Protein AF-A0A970A870-F1 (afdb_monomer_lite)

Foldseek 3Di:
DPPLVVVQLVLLVVLLVLLVVLLVLLVVLLPDPDDPVRVVVSVVSNVVSVVVNLVSQLVNCCSLPVPDPNVCSPGDDLVNLLVSLVPDPPPPPSSVSSNVSSVSSVVSVVVSVVVVVVVVVVVVVVVVVVVVVVVVVVVVPDDDPDDDPPPPPDD

Structure (mmCIF, N/CA/C/O backbone):
data_AF-A0A970A870-F1
#
_entry.id   AF-A0A970A870-F1
#
loop_
_atom_site.group_PDB
_atom_site.id
_atom_site.type_symbol
_atom_site.label_atom_id
_atom_site.label_alt_id
_atom_site.label_comp_id
_atom_site.label_asym_id
_atom_site.label_entity_id
_atom_site.label_seq_id
_atom_site.pdbx_PDB_ins_code
_atom_site.Cartn_x
_atom_site.Cartn_y
_atom_site.Cartn_z
_atom_site.occupancy
_atom_site.B_iso_or_equiv
_atom_site.auth_seq_id
_atom_site.auth_comp_id
_atom_site.auth_asym_id
_atom_site.auth_atom_id
_atom_site.pdbx_PDB_model_num
ATOM 1 N N . MET A 1 1 ? -27.057 6.631 27.661 1.00 38.50 1 MET A N 1
ATOM 2 C CA . MET A 1 1 ? -25.866 7.042 26.878 1.00 38.50 1 MET A CA 1
ATOM 3 C C . MET A 1 1 ? -25.204 5.823 26.208 1.00 38.50 1 MET A C 1
ATOM 5 O O . MET A 1 1 ? -24.129 5.424 26.626 1.00 38.50 1 MET A O 1
ATOM 9 N N . LYS A 1 2 ? -25.839 5.186 25.205 1.00 38.72 2 LYS A N 1
ATOM 10 C CA . LYS A 1 2 ? -25.341 3.937 24.568 1.00 38.72 2 LYS A CA 1
ATOM 11 C C . LYS A 1 2 ? -24.998 4.050 23.064 1.00 38.72 2 LYS A C 1
ATOM 13 O O . LYS A 1 2 ? -24.602 3.054 22.479 1.00 38.72 2 LYS A O 1
ATOM 18 N N . ASN A 1 3 ? -25.074 5.236 22.450 1.00 47.94 3 ASN A N 1
ATOM 19 C CA . ASN A 1 3 ? -25.056 5.357 20.979 1.00 47.94 3 ASN A CA 1
ATOM 20 C C . ASN A 1 3 ? -23.697 5.695 20.330 1.00 47.94 3 ASN A C 1
ATOM 22 O O . ASN A 1 3 ? -23.610 5.672 19.112 1.00 47.94 3 ASN A O 1
ATOM 26 N N . GLN A 1 4 ? -22.638 6.002 21.090 1.00 50.59 4 GLN A N 1
ATOM 27 C CA . GLN A 1 4 ? -21.327 6.339 20.496 1.00 50.59 4 GLN A CA 1
ATOM 28 C C . GLN A 1 4 ? -20.413 5.125 20.268 1.00 50.59 4 GLN A C 1
ATOM 30 O O . GLN A 1 4 ? -19.556 5.160 19.392 1.00 50.59 4 GLN A O 1
ATOM 35 N N . LYS A 1 5 ? -20.588 4.040 21.033 1.00 50.00 5 LYS A N 1
ATOM 36 C CA . LYS A 1 5 ? -19.699 2.868 20.963 1.00 50.00 5 LYS A CA 1
ATOM 37 C C . LYS A 1 5 ? -19.904 2.062 19.674 1.00 50.00 5 LYS A C 1
ATOM 39 O O . LYS A 1 5 ? -18.937 1.589 19.094 1.00 50.00 5 LYS A O 1
ATOM 44 N N . THR A 1 6 ? -21.147 1.993 19.197 1.00 54.94 6 THR A N 1
ATOM 45 C CA . THR A 1 6 ? -21.515 1.344 17.933 1.00 54.94 6 THR A CA 1
ATOM 46 C C . THR A 1 6 ? -20.888 2.049 16.728 1.00 54.94 6 THR A C 1
ATOM 48 O O . THR A 1 6 ? -20.375 1.379 15.845 1.00 54.94 6 THR A O 1
ATOM 51 N N . SER A 1 7 ? -20.820 3.390 16.715 1.00 75.69 7 SER A N 1
ATOM 52 C CA . SER A 1 7 ? -20.277 4.106 15.549 1.00 75.69 7 SER A CA 1
ATOM 53 C C . SER A 1 7 ? -18.755 4.013 15.426 1.00 75.69 7 SER A C 1
ATOM 55 O O . SER A 1 7 ? -18.245 4.083 14.313 1.00 75.69 7 SER A O 1
ATOM 57 N N . LEU A 1 8 ? -18.020 3.884 16.538 1.00 76.06 8 LEU A N 1
ATOM 58 C CA . LEU A 1 8 ? -16.562 3.757 16.491 1.00 76.06 8 LEU A CA 1
ATOM 59 C C . LEU A 1 8 ? -16.132 2.351 16.061 1.00 76.06 8 LEU A C 1
ATOM 61 O O . LEU A 1 8 ? -15.267 2.233 15.201 1.00 76.06 8 LEU A O 1
ATOM 65 N N . ASP A 1 9 ? -16.747 1.300 16.607 1.00 78.81 9 ASP A N 1
ATOM 66 C CA . ASP A 1 9 ? -16.423 -0.079 16.216 1.00 78.81 9 ASP A CA 1
ATOM 67 C C . ASP A 1 9 ? -16.765 -0.344 14.740 1.00 78.81 9 ASP A C 1
ATOM 69 O O . ASP A 1 9 ? -15.970 -0.956 14.025 1.00 78.81 9 ASP A O 1
ATOM 73 N N . ASP A 1 10 ? -17.896 0.169 14.246 1.00 83.25 10 ASP A N 1
ATOM 74 C CA . ASP A 1 10 ? -18.275 0.048 12.831 1.00 83.25 10 ASP A CA 1
ATOM 75 C C . ASP A 1 10 ? -17.302 0.804 11.908 1.00 83.25 10 ASP A C 1
ATOM 77 O O . ASP A 1 10 ? -16.953 0.335 10.818 1.00 83.25 10 ASP A O 1
ATOM 81 N N . LEU A 1 11 ? -16.795 1.952 12.362 1.00 82.19 11 LEU A N 1
ATOM 82 C CA . LEU A 1 11 ? -15.788 2.720 11.638 1.00 82.19 11 LEU A CA 1
ATOM 83 C C . LEU A 1 11 ? -14.426 2.012 11.622 1.00 82.19 11 LEU A C 1
ATOM 85 O O . LEU A 1 11 ? -13.786 1.958 10.574 1.00 82.19 11 LEU A O 1
ATOM 89 N N . LEU A 1 12 ? -13.997 1.436 12.751 1.00 84.50 12 LEU A N 1
ATOM 90 C CA . LEU A 1 12 ? -12.760 0.655 12.844 1.00 84.50 12 LEU A CA 1
ATOM 91 C C . LEU A 1 12 ? -12.816 -0.584 11.943 1.00 84.50 12 LEU A C 1
ATOM 93 O O . LEU A 1 12 ? -11.859 -0.846 11.218 1.00 84.50 12 LEU A O 1
ATOM 97 N N . LYS A 1 13 ? -13.954 -1.286 11.898 1.00 88.25 13 LYS A N 1
ATOM 98 C CA . LYS A 1 13 ? -14.191 -2.391 10.953 1.00 88.25 13 LYS A CA 1
ATOM 99 C C . LYS A 1 13 ? -14.088 -1.939 9.504 1.00 88.25 13 LYS A C 1
ATOM 101 O O . LYS A 1 13 ? -13.432 -2.590 8.693 1.00 88.25 13 LYS A O 1
ATOM 106 N N . THR A 1 14 ? -14.708 -0.808 9.178 1.00 88.00 14 THR A N 1
ATOM 107 C CA . THR A 1 14 ? -14.661 -0.246 7.824 1.00 88.00 14 THR A CA 1
ATOM 108 C C . THR A 1 14 ? -13.226 0.120 7.437 1.00 88.00 14 THR A C 1
ATOM 110 O O . THR A 1 14 ? -12.768 -0.254 6.359 1.00 88.00 14 THR A O 1
ATOM 113 N N . LEU A 1 15 ? -12.475 0.757 8.340 1.00 86.88 15 LEU A N 1
ATOM 114 C CA . LEU A 1 15 ? -11.049 1.037 8.161 1.00 86.88 15 LEU A CA 1
ATOM 115 C C . LEU A 1 15 ? -10.236 -0.248 7.970 1.00 86.88 15 LEU A C 1
ATOM 117 O O . LEU A 1 15 ? -9.415 -0.313 7.058 1.00 86.88 15 LEU A O 1
ATOM 121 N N . ASN A 1 16 ? -10.498 -1.290 8.760 1.00 89.75 16 ASN A N 1
ATOM 122 C CA . ASN A 1 16 ? -9.846 -2.591 8.622 1.00 89.75 16 ASN A CA 1
ATOM 123 C C . ASN A 1 16 ? -10.058 -3.206 7.238 1.00 89.75 16 ASN A C 1
ATOM 125 O O . ASN A 1 16 ? -9.107 -3.724 6.647 1.00 89.75 16 ASN A O 1
ATOM 129 N N . VAL A 1 17 ? -11.280 -3.135 6.706 1.00 92.31 17 VAL A N 1
ATOM 130 C CA . VAL A 1 17 ? -11.603 -3.603 5.351 1.00 92.31 17 VAL A CA 1
ATOM 131 C C . VAL A 1 17 ? -10.861 -2.780 4.298 1.00 92.31 17 VAL A C 1
ATOM 133 O O . VAL A 1 17 ? -10.264 -3.354 3.388 1.00 92.31 17 VAL A O 1
ATOM 136 N N . THR A 1 18 ? -10.849 -1.453 4.420 1.00 89.12 18 THR A N 1
ATOM 137 C CA . THR A 1 18 ? -10.162 -0.572 3.465 1.00 89.12 18 THR A CA 1
ATOM 138 C C . THR A 1 18 ? -8.650 -0.799 3.463 1.00 89.12 18 THR A C 1
ATOM 140 O O . THR A 1 18 ? -8.055 -0.945 2.396 1.00 89.12 18 THR A O 1
ATOM 143 N N . VAL A 1 19 ? -8.020 -0.921 4.636 1.00 89.38 19 VAL A N 1
ATOM 144 C CA . VAL A 1 19 ? -6.582 -1.220 4.739 1.00 89.38 19 VAL A CA 1
ATOM 145 C C . VAL A 1 19 ? -6.266 -2.608 4.174 1.00 89.38 19 VAL A C 1
ATOM 147 O O . VAL A 1 19 ? -5.250 -2.768 3.502 1.00 89.38 19 VAL A O 1
ATOM 150 N N . SER A 1 20 ? -7.140 -3.601 4.363 1.00 92.19 20 SER A N 1
ATOM 151 C CA . SER A 1 20 ? -6.988 -4.909 3.711 1.00 92.19 20 SER A CA 1
ATOM 152 C C . SER A 1 20 ? -7.009 -4.818 2.188 1.00 92.19 20 SER A C 1
ATOM 154 O O . SER A 1 20 ? -6.144 -5.403 1.544 1.00 92.19 20 SER A O 1
ATOM 156 N N . LYS A 1 21 ? -7.929 -4.043 1.606 1.00 91.12 21 LYS A N 1
ATOM 157 C CA . LYS A 1 21 ? -7.968 -3.827 0.150 1.00 91.12 21 LYS A CA 1
ATOM 158 C C . LYS A 1 21 ? -6.699 -3.144 -0.363 1.00 91.12 21 LYS A C 1
ATOM 160 O O . LYS A 1 21 ? -6.184 -3.522 -1.410 1.00 91.12 21 LYS A O 1
ATOM 165 N N . LEU A 1 22 ? -6.164 -2.175 0.385 1.00 89.81 22 LEU A N 1
ATOM 166 C CA . LEU A 1 22 ? -4.888 -1.528 0.058 1.00 89.81 22 LEU A CA 1
ATOM 167 C C . LEU A 1 22 ? -3.714 -2.517 0.112 1.00 89.81 22 LEU A C 1
ATOM 169 O O . LEU A 1 22 ? -2.880 -2.531 -0.790 1.00 89.81 22 LEU A O 1
ATOM 173 N N . LEU A 1 23 ? -3.671 -3.381 1.129 1.00 91.81 23 LEU A N 1
ATOM 174 C CA . LEU A 1 23 ? -2.675 -4.450 1.235 1.00 91.81 23 LEU A CA 1
ATOM 175 C C . LEU A 1 23 ? -2.765 -5.442 0.069 1.00 91.81 23 LEU A C 1
ATOM 177 O O . LEU A 1 23 ? -1.739 -5.828 -0.484 1.00 91.81 23 LEU A O 1
ATOM 181 N N . GLU A 1 24 ? -3.973 -5.830 -0.337 1.00 91.19 24 GLU A N 1
ATOM 182 C CA . GLU A 1 24 ? -4.191 -6.694 -1.501 1.00 91.19 24 GLU A CA 1
ATOM 183 C C . GLU A 1 24 ? -3.734 -6.023 -2.800 1.00 91.19 24 GLU A C 1
ATOM 185 O O . GLU A 1 24 ? -3.042 -6.649 -3.605 1.00 91.19 24 GLU A O 1
ATOM 190 N N . ALA A 1 25 ? -4.064 -4.743 -2.999 1.00 88.00 25 ALA A N 1
ATOM 191 C CA . ALA A 1 25 ? -3.604 -3.969 -4.150 1.00 88.00 25 ALA A CA 1
ATOM 192 C C . ALA A 1 25 ? -2.068 -3.901 -4.201 1.00 88.00 25 ALA A C 1
ATOM 194 O O . ALA A 1 25 ? -1.465 -4.135 -5.252 1.00 88.00 25 ALA A O 1
ATOM 195 N N . ASN A 1 26 ? -1.421 -3.677 -3.057 1.00 89.69 26 ASN A N 1
ATOM 196 C CA . ASN A 1 26 ? 0.032 -3.698 -2.973 1.00 89.69 26 ASN A CA 1
ATOM 197 C C . ASN A 1 26 ? 0.624 -5.095 -3.239 1.00 89.69 26 ASN A C 1
ATOM 199 O O . ASN A 1 26 ? 1.634 -5.218 -3.930 1.00 89.69 26 ASN A O 1
ATOM 203 N N . ALA A 1 27 ? -0.001 -6.164 -2.741 1.00 89.38 27 ALA A N 1
ATOM 204 C CA . ALA A 1 27 ? 0.445 -7.534 -2.994 1.00 89.38 27 ALA A CA 1
ATOM 205 C C . ALA A 1 27 ? 0.363 -7.899 -4.488 1.00 89.38 27 ALA A C 1
ATOM 207 O O . ALA A 1 27 ? 1.270 -8.547 -5.022 1.00 89.38 27 ALA A O 1
ATOM 208 N N . LYS A 1 28 ? -0.678 -7.439 -5.200 1.00 87.06 28 LYS A N 1
ATOM 209 C CA . LYS A 1 28 ? -0.758 -7.550 -6.669 1.00 87.06 28 LYS A CA 1
ATOM 210 C C . LYS A 1 28 ? 0.419 -6.832 -7.335 1.00 87.06 28 LYS A C 1
ATOM 212 O O . LYS A 1 28 ? 1.021 -7.374 -8.253 1.00 87.06 28 LYS A O 1
ATOM 217 N N . PHE A 1 29 ? 0.781 -5.649 -6.848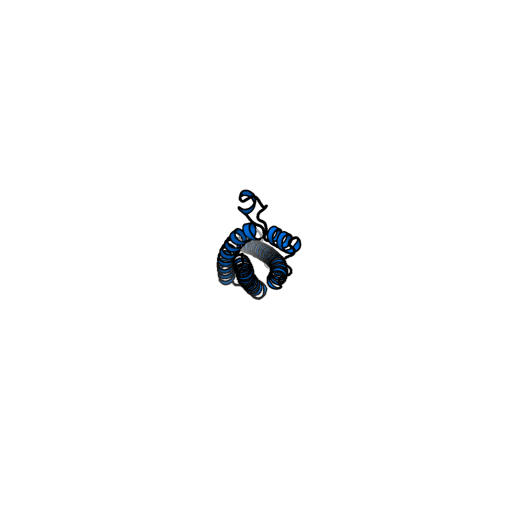 1.00 81.19 29 PHE A N 1
ATOM 218 C CA . PHE A 1 29 ? 1.908 -4.888 -7.383 1.00 81.19 29 PHE A CA 1
ATOM 219 C C . PHE A 1 29 ? 3.255 -5.594 -7.179 1.00 81.19 29 PHE A C 1
ATOM 221 O O . PHE A 1 29 ? 4.078 -5.618 -8.086 1.00 81.19 29 PHE A O 1
ATOM 228 N N . ILE A 1 30 ? 3.478 -6.188 -6.004 1.00 83.00 30 ILE A N 1
ATOM 229 C CA . ILE A 1 30 ? 4.727 -6.891 -5.672 1.00 83.00 30 ILE A CA 1
ATOM 230 C C . ILE A 1 30 ? 4.851 -8.211 -6.449 1.00 83.00 30 ILE A C 1
ATOM 232 O O . ILE A 1 30 ? 5.934 -8.565 -6.911 1.00 83.00 30 ILE A O 1
ATOM 236 N N . SER A 1 31 ? 3.750 -8.951 -6.596 1.00 81.31 31 SER A N 1
ATOM 237 C CA . SER A 1 31 ? 3.750 -10.276 -7.235 1.00 81.31 31 SER A CA 1
ATOM 238 C C . SER A 1 31 ? 3.843 -10.233 -8.761 1.00 81.31 31 SER A C 1
ATOM 240 O O . SER A 1 31 ? 4.347 -11.171 -9.381 1.00 81.31 31 SER A O 1
ATOM 242 N N . ILE A 1 32 ? 3.364 -9.159 -9.384 1.00 66.38 32 ILE A N 1
ATOM 243 C CA . ILE A 1 32 ? 3.375 -9.001 -10.833 1.00 66.38 32 ILE A CA 1
ATOM 244 C C . ILE A 1 32 ? 4.636 -8.206 -11.199 1.00 66.38 32 ILE A C 1
ATOM 246 O O . ILE A 1 32 ? 4.807 -7.099 -10.718 1.00 66.38 32 ILE A O 1
ATOM 250 N N . GLN A 1 33 ? 5.499 -8.714 -12.090 1.00 64.75 33 GLN A N 1
ATOM 251 C CA . GLN A 1 33 ? 6.378 -7.840 -12.887 1.00 64.75 33 GLN A CA 1
ATOM 252 C C . GLN A 1 33 ? 5.491 -7.184 -13.956 1.00 64.75 33 GLN A C 1
ATOM 254 O O . GLN A 1 33 ? 5.206 -7.833 -14.968 1.00 64.75 33 GLN A O 1
ATOM 259 N N . PRO A 1 34 ? 4.929 -5.982 -13.740 1.00 60.09 34 PRO A N 1
ATOM 260 C CA . PRO A 1 34 ? 3.799 -5.543 -14.541 1.00 60.09 34 PRO A CA 1
ATOM 261 C C . PRO A 1 34 ? 4.290 -5.075 -15.907 1.00 60.09 34 PRO A C 1
ATOM 263 O O . PRO A 1 34 ? 5.339 -4.437 -16.019 1.00 60.09 34 PRO A O 1
ATOM 266 N N . SER A 1 35 ? 3.498 -5.339 -16.951 1.00 71.81 35 SER A N 1
ATOM 267 C CA . SER A 1 35 ? 3.549 -4.462 -18.120 1.00 71.81 35 SER A CA 1
ATOM 268 C C . SER A 1 35 ? 3.175 -3.048 -17.675 1.00 71.81 35 SER A C 1
ATOM 270 O O . SER A 1 35 ? 2.480 -2.872 -16.670 1.00 71.81 35 SER A O 1
ATOM 272 N N . TYR A 1 36 ? 3.622 -2.038 -18.417 1.00 72.12 36 TYR A N 1
ATOM 273 C CA . TYR A 1 36 ? 3.319 -0.646 -18.088 1.00 72.12 36 TYR A CA 1
ATOM 274 C C . TYR A 1 36 ? 1.806 -0.396 -17.928 1.00 72.12 36 TYR A C 1
ATOM 276 O O . TYR A 1 36 ? 1.407 0.253 -16.967 1.00 72.12 36 TYR A O 1
ATOM 284 N N . GLU A 1 37 ? 0.949 -0.996 -18.768 1.00 76.00 37 GLU A N 1
ATOM 285 C CA . GLU A 1 37 ? -0.507 -0.809 -18.631 1.00 76.00 37 GLU A CA 1
ATOM 286 C C . GLU A 1 37 ? -1.068 -1.436 -17.345 1.00 76.00 37 GLU A C 1
ATOM 288 O O . GLU A 1 37 ? -1.950 -0.872 -16.700 1.00 76.00 37 GLU A O 1
ATOM 293 N N . LYS A 1 38 ? -0.542 -2.597 -16.927 1.00 79.88 38 LYS A N 1
ATOM 294 C CA . LYS A 1 38 ? -0.939 -3.224 -15.654 1.00 79.88 38 LYS A CA 1
ATOM 295 C C . LYS A 1 38 ? -0.485 -2.393 -14.460 1.00 79.88 38 LYS A C 1
ATOM 297 O O . LYS A 1 38 ? -1.202 -2.317 -13.468 1.00 79.88 38 LYS A O 1
ATOM 302 N N . PHE A 1 39 ? 0.693 -1.784 -14.556 1.00 76.94 39 PHE A N 1
ATOM 303 C CA . PHE A 1 39 ? 1.200 -0.869 -13.542 1.00 76.94 39 PHE A CA 1
ATOM 304 C C . PHE A 1 39 ? 0.274 0.343 -13.387 1.00 76.94 39 PHE A C 1
ATOM 306 O O . PHE A 1 39 ? -0.142 0.649 -12.272 1.00 76.94 39 PHE A O 1
ATOM 313 N N . GLU A 1 40 ? -0.090 0.990 -14.495 1.00 81.25 40 GLU A N 1
ATOM 314 C CA . GLU A 1 40 ? -0.962 2.167 -14.494 1.00 81.25 40 GLU A CA 1
ATOM 315 C C . GLU A 1 40 ? -2.331 1.844 -13.876 1.00 81.25 40 GLU A C 1
ATOM 317 O O . GLU A 1 40 ? -2.755 2.511 -12.929 1.00 81.25 40 GLU A O 1
ATOM 322 N N . ALA A 1 41 ? -2.956 0.740 -14.299 1.00 82.44 41 ALA A N 1
ATOM 323 C CA . ALA A 1 41 ? -4.232 0.286 -13.749 1.00 82.44 41 ALA A CA 1
ATOM 324 C C . ALA A 1 41 ? -4.177 0.044 -12.227 1.00 82.44 41 ALA A C 1
ATOM 326 O O . ALA A 1 41 ? -5.063 0.494 -11.500 1.00 82.44 41 ALA A O 1
ATOM 327 N N . LEU A 1 42 ? -3.120 -0.612 -11.731 1.00 82.25 42 LEU A N 1
ATOM 328 C CA . LEU A 1 42 ? -2.935 -0.859 -10.295 1.00 82.25 42 LEU A CA 1
ATOM 329 C C . LEU A 1 42 ? -2.713 0.439 -9.508 1.00 82.25 42 LEU A C 1
ATOM 331 O O . LEU A 1 42 ? -3.214 0.574 -8.391 1.00 82.25 42 LEU A O 1
ATOM 335 N N . THR A 1 43 ? -1.996 1.415 -10.074 1.00 83.19 43 THR A N 1
ATOM 336 C CA . THR A 1 43 ? -1.822 2.723 -9.423 1.00 83.19 43 THR A CA 1
ATOM 337 C C . THR A 1 43 ? -3.126 3.511 -9.343 1.00 83.19 43 THR A C 1
ATOM 339 O O . THR A 1 43 ? -3.391 4.125 -8.310 1.00 83.19 43 THR A O 1
ATOM 342 N N . SER A 1 44 ? -3.971 3.447 -10.375 1.00 84.94 44 SER A N 1
ATOM 343 C CA . SER A 1 44 ? -5.299 4.064 -10.359 1.00 84.94 44 SER A CA 1
ATOM 344 C C . SER A 1 44 ? -6.238 3.392 -9.351 1.00 84.94 44 SER A C 1
ATOM 346 O O . SER A 1 44 ? -6.885 4.093 -8.578 1.00 84.94 44 SER A O 1
ATOM 348 N N . GLU A 1 45 ? -6.272 2.052 -9.294 1.00 85.44 45 GLU A N 1
ATOM 349 C CA . GLU A 1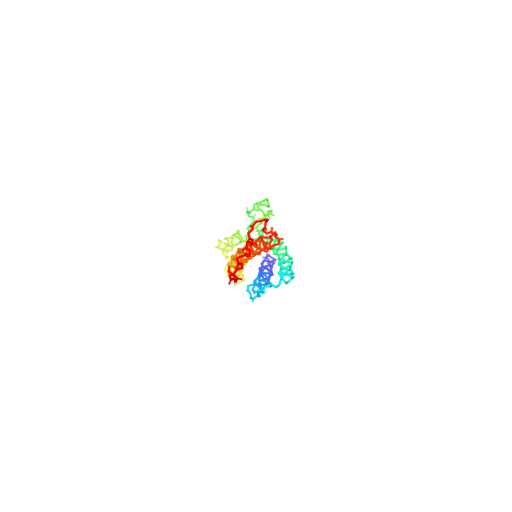 45 ? -7.040 1.294 -8.286 1.00 85.44 45 GLU A CA 1
ATOM 350 C C . GLU A 1 45 ? -6.620 1.700 -6.864 1.00 85.44 45 GLU A C 1
ATOM 352 O O . GLU A 1 45 ? -7.461 1.999 -6.014 1.00 85.44 45 GLU A O 1
ATOM 357 N N . ARG A 1 46 ? -5.308 1.790 -6.616 1.00 84.38 46 ARG A N 1
ATOM 358 C CA . ARG A 1 46 ? -4.761 2.190 -5.314 1.00 84.38 46 ARG A CA 1
ATOM 359 C C . ARG A 1 46 ? -5.075 3.644 -4.955 1.00 84.38 46 ARG A C 1
ATOM 361 O O . ARG A 1 46 ? -5.304 3.923 -3.782 1.00 84.38 46 ARG A O 1
ATOM 368 N N . ALA A 1 47 ? -5.091 4.561 -5.923 1.00 86.12 47 ALA A N 1
ATOM 369 C CA . ALA A 1 47 ? -5.431 5.965 -5.684 1.00 86.12 47 ALA A CA 1
ATOM 370 C C . ALA A 1 47 ? -6.872 6.121 -5.173 1.00 86.12 47 ALA A C 1
ATOM 372 O O . ALA A 1 47 ? -7.092 6.800 -4.175 1.00 86.12 47 ALA A O 1
ATOM 373 N N . ILE A 1 48 ? -7.824 5.404 -5.779 1.00 86.88 48 ILE A N 1
ATOM 374 C CA . ILE A 1 48 ? -9.231 5.401 -5.347 1.00 86.88 48 ILE A CA 1
ATOM 375 C C . ILE A 1 48 ? -9.353 4.884 -3.906 1.00 86.88 48 ILE A C 1
ATOM 377 O O . ILE A 1 48 ? -9.993 5.509 -3.064 1.00 86.88 48 ILE A O 1
ATOM 381 N N . LEU A 1 49 ? -8.685 3.768 -3.593 1.00 85.38 49 LEU A N 1
ATOM 382 C CA . LEU A 1 49 ? -8.697 3.195 -2.242 1.00 85.38 49 LEU A CA 1
ATOM 383 C C . LEU A 1 49 ? -8.047 4.115 -1.196 1.00 85.38 49 LEU A C 1
ATOM 385 O O . LEU A 1 49 ? -8.443 4.100 -0.029 1.00 85.38 49 LEU A O 1
ATOM 389 N N . LEU A 1 50 ? -7.044 4.904 -1.590 1.00 84.81 50 LEU A N 1
ATOM 390 C CA . LEU A 1 50 ? -6.415 5.893 -0.717 1.00 84.81 50 LEU A CA 1
ATOM 391 C C . LEU A 1 50 ? -7.336 7.074 -0.421 1.00 84.81 50 LEU A C 1
ATOM 393 O O . LEU A 1 50 ? -7.337 7.554 0.712 1.00 84.81 50 LEU A O 1
ATOM 397 N N . ASP A 1 51 ? -8.122 7.529 -1.393 1.00 84.56 51 ASP A N 1
ATOM 398 C CA . ASP A 1 51 ? -9.103 8.593 -1.174 1.00 84.56 51 ASP A CA 1
ATOM 399 C C . ASP A 1 51 ? -10.176 8.150 -0.170 1.00 84.56 51 ASP A C 1
ATOM 401 O O . ASP A 1 51 ? -10.442 8.863 0.806 1.00 84.56 51 ASP A O 1
ATOM 405 N N . ASP A 1 52 ? -10.695 6.929 -0.328 1.00 83.12 52 ASP A N 1
ATOM 406 C CA . ASP A 1 52 ? -11.624 6.311 0.625 1.00 83.12 52 ASP A CA 1
ATOM 407 C C . ASP A 1 52 ? -10.999 6.188 2.024 1.00 83.12 52 ASP A C 1
ATOM 409 O O . ASP A 1 52 ? -11.617 6.535 3.035 1.00 83.12 52 ASP A O 1
ATOM 413 N N . PHE A 1 53 ? -9.748 5.727 2.103 1.00 84.44 53 PHE A N 1
ATOM 414 C CA . PHE A 1 53 ? -9.013 5.623 3.363 1.00 84.44 53 PHE A CA 1
ATOM 415 C C . PHE A 1 53 ? -8.851 6.987 4.044 1.00 84.44 53 PHE A C 1
ATOM 417 O O . PHE A 1 53 ? -9.154 7.125 5.231 1.00 84.44 53 PHE A O 1
ATOM 424 N N . ASN A 1 54 ? -8.426 8.010 3.302 1.00 82.50 54 ASN A N 1
ATOM 425 C CA . ASN A 1 54 ? -8.232 9.362 3.819 1.00 82.50 54 ASN A CA 1
ATOM 426 C C . ASN A 1 54 ? -9.541 9.959 4.346 1.00 82.50 54 ASN A C 1
ATOM 428 O O . ASN A 1 54 ? -9.550 10.606 5.396 1.00 82.50 54 ASN A O 1
ATOM 432 N N . PHE A 1 55 ? -10.655 9.719 3.653 1.00 82.94 55 PHE A N 1
ATOM 433 C CA . PHE A 1 55 ? -11.979 10.135 4.103 1.00 82.94 55 PHE A CA 1
ATOM 434 C C . PHE A 1 55 ? -12.384 9.453 5.420 1.00 82.94 55 PHE A C 1
ATOM 436 O O . PHE A 1 55 ? -12.824 10.115 6.367 1.00 82.94 55 PHE A O 1
ATOM 443 N N . LEU A 1 56 ? -12.191 8.135 5.518 1.00 81.75 56 LEU A N 1
ATOM 444 C CA . LEU A 1 56 ? -12.504 7.370 6.727 1.00 81.75 56 LEU A CA 1
ATOM 445 C C . LEU A 1 56 ? -11.636 7.804 7.912 1.00 81.75 56 LEU A C 1
ATOM 447 O O . LEU A 1 56 ? -12.145 7.982 9.018 1.00 81.75 56 LEU A O 1
ATOM 451 N N . VAL A 1 57 ? -10.348 8.050 7.683 1.00 80.31 57 VAL A N 1
ATOM 452 C CA . VAL A 1 57 ? -9.420 8.551 8.702 1.00 80.31 57 VAL A CA 1
ATOM 453 C C . VAL A 1 57 ? -9.826 9.937 9.210 1.00 80.31 57 VAL A C 1
ATOM 455 O O . VAL A 1 57 ? -9.863 10.151 10.424 1.00 80.31 57 VAL A O 1
ATOM 458 N N . LYS A 1 58 ? -10.190 10.867 8.317 1.00 78.69 58 LYS A N 1
ATOM 459 C CA . LYS A 1 58 ? -10.693 12.201 8.700 1.00 78.69 58 LYS A CA 1
ATOM 460 C C . LYS A 1 58 ? -11.953 12.123 9.555 1.00 78.69 58 LYS A C 1
ATOM 462 O O . LYS A 1 58 ? -12.150 12.958 10.432 1.00 78.69 58 LYS A O 1
ATOM 467 N N . THR A 1 59 ? -12.776 11.107 9.323 1.00 78.25 59 THR A N 1
ATOM 468 C CA . THR A 1 59 ? -13.984 10.842 10.109 1.00 78.25 59 THR A CA 1
ATOM 469 C C . THR A 1 59 ? -13.651 10.199 11.461 1.00 78.25 59 THR A C 1
ATOM 471 O O . THR A 1 59 ? -14.281 10.507 12.471 1.00 78.25 59 THR A O 1
ATOM 474 N N . ALA A 1 60 ? -12.634 9.335 11.506 1.00 76.31 60 ALA A N 1
ATOM 475 C CA . ALA A 1 60 ? -12.224 8.601 12.702 1.00 76.31 60 ALA A CA 1
ATOM 476 C C . ALA A 1 60 ? -11.467 9.452 13.714 1.00 76.31 60 ALA A C 1
ATOM 478 O O . ALA A 1 60 ? -11.684 9.309 14.915 1.00 76.31 60 ALA A O 1
ATOM 479 N N . LEU A 1 61 ? -10.593 10.340 13.251 1.00 76.19 61 LEU A N 1
ATOM 480 C CA . LEU A 1 61 ? -9.704 11.112 14.114 1.00 76.19 61 LEU A CA 1
ATOM 481 C C . LEU A 1 61 ? -10.419 11.989 15.154 1.00 76.19 61 LEU A C 1
ATOM 483 O O . LEU A 1 61 ? -10.027 11.914 16.317 1.00 76.19 61 LEU A O 1
ATOM 487 N N . PRO A 1 62 ? -11.486 12.744 14.825 1.00 74.50 62 PRO A N 1
ATOM 488 C CA . PRO A 1 62 ? -12.239 13.513 15.819 1.00 74.50 62 PRO A CA 1
ATOM 489 C C . PRO A 1 62 ? -12.901 12.638 16.893 1.00 74.50 62 PRO A C 1
ATOM 491 O O . PRO A 1 62 ? -13.048 13.058 18.039 1.00 74.50 62 PRO A O 1
ATOM 494 N N . ILE A 1 63 ? -13.303 11.414 16.532 1.00 75.75 63 ILE A N 1
ATOM 495 C CA . ILE A 1 63 ? -13.942 10.455 17.446 1.00 75.75 63 ILE A CA 1
ATOM 496 C C . ILE A 1 63 ? -12.879 9.804 18.337 1.00 75.75 63 ILE A C 1
ATOM 498 O O . ILE A 1 63 ? -13.047 9.679 19.552 1.00 75.75 63 ILE A O 1
ATOM 502 N N . LEU A 1 64 ? -11.758 9.412 17.730 1.00 72.00 64 LEU A N 1
ATOM 503 C CA . LEU A 1 64 ? -10.628 8.792 18.401 1.00 72.00 64 LEU A CA 1
ATOM 504 C C . LEU A 1 64 ? -9.861 9.782 19.258 1.00 72.00 64 LEU A C 1
ATOM 506 O O . LEU A 1 64 ? -9.308 9.356 20.256 1.00 72.00 64 LEU A O 1
ATOM 510 N N . SER A 1 65 ? -9.835 11.074 18.955 1.00 70.69 65 SER A N 1
ATOM 511 C CA . SER A 1 65 ? -9.135 12.077 19.754 1.00 70.69 65 SER A CA 1
ATOM 512 C C . SER A 1 65 ? -9.816 13.445 19.630 1.00 70.69 65 SER A C 1
ATOM 514 O O . SER A 1 65 ? -9.421 14.271 18.808 1.00 70.69 65 SER A O 1
ATOM 516 N N . PRO A 1 66 ? -10.829 13.715 20.479 1.00 67.38 66 PRO A N 1
ATOM 517 C CA . PRO A 1 66 ? -11.598 14.963 20.439 1.00 67.38 66 PRO A CA 1
ATOM 518 C C . PRO A 1 66 ? -10.756 16.218 20.707 1.00 67.38 66 PRO A C 1
ATOM 520 O O . PRO A 1 66 ? -11.200 17.331 20.456 1.00 67.38 66 PRO A O 1
ATOM 523 N N . SER A 1 67 ? -9.557 16.034 21.263 1.00 64.50 67 SER A N 1
ATOM 524 C CA . SER A 1 67 ? -8.599 17.081 21.608 1.00 64.50 67 SER A CA 1
ATOM 525 C C . SER A 1 67 ? -7.691 17.502 20.449 1.00 64.50 67 SER A C 1
ATOM 527 O O . SER A 1 67 ? -6.929 18.449 20.619 1.00 64.50 67 SER A O 1
ATOM 529 N N . ILE A 1 68 ? -7.730 16.822 19.295 1.00 64.50 68 ILE A N 1
ATOM 530 C CA . ILE A 1 68 ? -6.934 17.225 18.126 1.00 64.50 68 ILE A CA 1
ATOM 531 C C . ILE A 1 68 ? -7.650 18.380 17.410 1.00 64.50 68 ILE A C 1
ATOM 533 O O . ILE A 1 68 ? -8.804 18.211 17.007 1.00 64.50 68 ILE A O 1
ATOM 537 N N . PRO A 1 69 ? -6.993 19.540 17.216 1.00 62.06 69 PRO A N 1
ATOM 538 C CA . PRO A 1 69 ? -7.558 20.638 16.438 1.00 62.06 69 PRO A CA 1
ATOM 539 C C . PRO A 1 69 ? -7.915 20.176 15.021 1.00 62.06 69 PRO A C 1
ATOM 541 O O . PRO A 1 69 ? -7.103 19.528 14.361 1.00 62.06 69 PRO A O 1
ATOM 544 N N . GLN A 1 70 ? -9.100 20.537 14.514 1.00 61.66 70 GLN A N 1
ATOM 545 C CA . GLN A 1 70 ? -9.528 20.168 13.153 1.00 61.66 70 GLN A CA 1
ATOM 546 C C . GLN A 1 70 ? -8.548 20.631 12.062 1.00 61.66 70 GLN A C 1
ATOM 548 O O . GLN A 1 70 ? -8.409 19.967 11.039 1.00 61.66 70 GLN A O 1
ATOM 553 N N . GLU A 1 71 ? -7.823 21.724 12.297 1.00 58.97 71 GLU A N 1
ATOM 554 C CA . GLU A 1 71 ? -6.780 22.236 11.401 1.00 58.97 71 GLU A CA 1
ATOM 555 C C . GLU A 1 71 ? -5.603 21.254 11.250 1.00 58.97 71 GLU A C 1
ATOM 557 O O . GLU A 1 71 ? -5.039 21.126 10.165 1.00 58.97 71 GLU A O 1
ATOM 562 N N . SER A 1 72 ? -5.286 20.478 12.293 1.00 56.75 72 SER A N 1
ATOM 563 C CA . SER A 1 72 ? -4.285 19.402 12.252 1.00 56.75 72 SER A CA 1
ATOM 564 C C . SER A 1 72 ? -4.788 18.137 11.542 1.00 56.75 72 SER A C 1
ATOM 566 O O . SER A 1 72 ? -3.994 17.260 11.219 1.00 56.75 72 SER A O 1
ATOM 568 N N . LEU A 1 73 ? -6.093 18.038 11.256 1.00 58.91 73 LEU A N 1
ATOM 569 C CA . LEU A 1 73 ? -6.727 16.907 10.564 1.00 58.91 73 LEU A CA 1
ATOM 570 C C . LEU A 1 73 ? -6.842 17.110 9.044 1.00 58.91 73 LEU A C 1
ATOM 572 O O . LEU A 1 73 ? -7.438 16.283 8.351 1.00 58.91 73 LEU A O 1
ATOM 576 N N . ALA A 1 74 ? -6.298 18.204 8.502 1.00 54.31 74 ALA A N 1
ATOM 577 C CA . ALA A 1 74 ? -6.379 18.517 7.075 1.00 54.31 74 ALA A CA 1
ATOM 578 C C . ALA A 1 74 ? -5.665 17.471 6.192 1.00 54.31 74 ALA A C 1
ATOM 580 O O . ALA A 1 74 ? -6.165 17.132 5.111 1.00 54.31 74 ALA A O 1
ATOM 581 N N . ALA A 1 75 ? -4.551 16.915 6.682 1.00 56.44 75 ALA A N 1
ATOM 582 C CA . ALA A 1 75 ? -3.749 15.880 6.029 1.00 56.44 75 ALA A CA 1
ATOM 583 C C . ALA A 1 75 ? -3.318 14.812 7.053 1.00 56.44 75 ALA A C 1
ATOM 585 O O . ALA A 1 75 ? -2.165 14.791 7.480 1.00 56.44 75 ALA A O 1
ATOM 586 N N . PRO A 1 76 ? -4.247 13.956 7.499 1.00 63.22 76 PRO A N 1
ATOM 587 C CA . PRO A 1 76 ? -3.947 13.001 8.549 1.00 63.22 76 PRO A CA 1
ATOM 588 C C . PRO A 1 76 ? -3.002 11.920 8.031 1.00 63.22 76 PRO A C 1
ATOM 590 O O . PRO A 1 76 ? -3.268 11.307 6.995 1.00 63.22 76 PRO A O 1
ATOM 593 N N . SER A 1 77 ? -1.898 11.675 8.737 1.00 66.62 77 SER A N 1
ATOM 594 C CA . SER A 1 77 ? -0.962 10.631 8.334 1.00 66.62 77 SER A CA 1
ATOM 595 C C . SER A 1 77 ? -1.351 9.271 8.919 1.00 66.62 77 SER A C 1
ATOM 597 O O . SER A 1 77 ? -1.916 9.159 10.010 1.00 66.62 77 SER A O 1
ATOM 599 N N . ILE A 1 78 ? -0.987 8.201 8.205 1.00 72.94 78 ILE A N 1
ATOM 600 C CA . ILE A 1 78 ? -1.041 6.817 8.709 1.00 72.94 78 ILE A CA 1
ATOM 601 C C . ILE A 1 78 ? -0.299 6.708 10.056 1.00 72.94 78 ILE A C 1
ATOM 603 O O . ILE A 1 78 ? -0.746 5.994 10.952 1.00 72.94 78 ILE A O 1
ATOM 607 N N . GLY A 1 79 ? 0.805 7.448 10.216 1.00 70.50 79 GLY A N 1
ATOM 608 C CA . GLY A 1 79 ? 1.582 7.495 11.454 1.00 70.50 79 GLY A CA 1
ATOM 609 C C . GLY A 1 79 ? 0.805 8.087 12.630 1.00 70.50 79 GLY A C 1
ATOM 610 O O . GLY A 1 79 ? 0.839 7.517 13.717 1.00 70.50 79 GLY A O 1
ATOM 611 N N . ASP A 1 80 ? 0.047 9.162 12.406 1.00 72.75 80 ASP A N 1
ATOM 612 C CA . ASP A 1 80 ? -0.773 9.796 13.447 1.00 72.75 80 ASP A CA 1
ATOM 613 C C . ASP A 1 80 ? -1.866 8.846 13.935 1.00 72.75 80 ASP A C 1
ATOM 615 O O . ASP A 1 80 ? -2.091 8.718 15.139 1.00 72.75 80 ASP A O 1
ATOM 619 N N . LEU A 1 81 ? -2.498 8.106 13.016 1.00 74.44 81 LEU A N 1
ATOM 620 C CA . LEU A 1 81 ? -3.491 7.100 13.388 1.00 74.44 81 LEU A CA 1
ATOM 621 C C . LEU A 1 81 ? -2.870 5.958 14.202 1.00 74.44 81 LEU A C 1
ATOM 623 O O . LEU A 1 81 ? -3.434 5.564 15.217 1.00 74.44 81 LEU A O 1
ATOM 627 N N . ILE A 1 82 ? -1.711 5.433 13.786 1.00 74.75 82 ILE A N 1
ATOM 628 C CA . ILE A 1 82 ? -1.008 4.356 14.507 1.00 74.75 82 ILE A CA 1
ATOM 629 C C . ILE A 1 82 ? -0.644 4.806 15.925 1.00 74.75 82 ILE A C 1
ATOM 631 O O . ILE A 1 82 ? -0.822 4.036 16.875 1.00 74.75 82 ILE A O 1
ATOM 635 N N . SER A 1 83 ? -0.143 6.033 16.076 1.00 76.12 83 SER A N 1
ATOM 636 C CA . SER A 1 83 ? 0.200 6.617 17.376 1.00 76.12 83 SER A CA 1
ATOM 637 C C . SER A 1 83 ? -1.039 6.756 18.255 1.00 76.12 83 SER A C 1
ATOM 639 O O . SER A 1 83 ? -1.049 6.265 19.380 1.00 76.12 83 SER A O 1
ATOM 641 N N . LEU A 1 84 ? -2.137 7.289 17.715 1.00 74.31 84 LEU A N 1
ATOM 642 C CA . LEU A 1 84 ? -3.391 7.450 18.454 1.00 74.31 84 LEU A CA 1
ATOM 643 C C . LEU A 1 84 ? -4.029 6.123 18.860 1.00 74.31 84 LEU A C 1
ATOM 645 O O . LEU A 1 84 ? -4.515 6.004 19.982 1.00 74.31 84 LEU A O 1
ATOM 649 N N . LEU A 1 85 ? -3.990 5.111 17.991 1.00 72.75 85 LEU A N 1
ATOM 650 C CA . LEU A 1 85 ? -4.430 3.750 18.315 1.00 72.75 85 LEU A CA 1
ATOM 651 C C . LEU A 1 85 ? -3.526 3.080 19.364 1.00 72.75 85 LEU A C 1
ATOM 653 O O . LEU A 1 85 ? -3.965 2.155 20.038 1.00 72.75 85 LEU A O 1
ATOM 657 N N . SER A 1 86 ? -2.272 3.524 19.501 1.00 71.50 86 SER A N 1
ATOM 658 C CA . SER A 1 86 ? -1.319 3.001 20.490 1.00 71.50 86 SER A CA 1
ATOM 659 C C . SER A 1 86 ? -1.425 3.694 21.850 1.00 71.50 86 SER A C 1
ATOM 661 O O . SER A 1 86 ? -1.216 3.047 22.872 1.00 71.50 86 SER A O 1
ATOM 663 N N . GLU A 1 87 ? -1.730 4.992 21.867 1.00 69.31 87 GLU A N 1
ATOM 664 C CA . GLU A 1 87 ? -1.892 5.797 23.083 1.00 69.31 87 GLU A CA 1
ATOM 665 C C . GLU A 1 87 ? -3.277 5.631 23.712 1.00 69.31 87 GLU A C 1
ATOM 667 O O . GLU A 1 87 ? -3.421 5.630 24.937 1.00 69.31 87 GLU A O 1
ATOM 672 N N . LYS A 1 88 ? -4.322 5.485 22.890 1.00 59.19 88 LYS A N 1
ATOM 673 C CA . LYS A 1 88 ? -5.672 5.249 23.390 1.00 59.19 88 LYS A CA 1
ATOM 674 C C . LYS A 1 88 ? -5.797 3.814 23.884 1.00 59.19 88 LYS A C 1
ATOM 676 O O . LYS A 1 88 ? -5.533 2.861 23.166 1.00 59.19 88 LYS A O 1
ATOM 681 N N . GLN A 1 89 ? -6.337 3.676 25.092 1.00 50.25 89 GLN A N 1
ATOM 682 C CA . GLN A 1 89 ? -6.786 2.436 25.740 1.00 50.25 89 GLN A CA 1
ATOM 683 C C . GLN A 1 89 ? -7.919 1.693 24.984 1.00 50.25 89 GLN A C 1
ATOM 685 O O . GLN A 1 89 ? -8.730 0.999 25.596 1.00 50.25 89 GLN A O 1
ATOM 690 N N . SER A 1 90 ? -8.025 1.821 23.659 1.00 55.09 90 SER A N 1
ATOM 691 C CA . SER A 1 90 ? -8.930 1.005 22.855 1.00 55.09 90 SER A CA 1
ATOM 692 C C . SER A 1 90 ? -8.281 -0.355 22.624 1.00 55.09 90 SER A C 1
ATOM 694 O O . SER A 1 90 ? -7.805 -0.650 21.535 1.00 55.09 90 SER A O 1
ATOM 696 N N . GLN A 1 91 ? -8.281 -1.207 23.653 1.00 62.12 91 GLN A N 1
ATOM 697 C CA . GLN A 1 91 ? -7.960 -2.635 23.518 1.00 62.12 91 GLN A CA 1
ATOM 698 C C . GLN A 1 91 ? -9.060 -3.412 22.768 1.00 62.12 91 GLN A C 1
ATOM 700 O O . GLN A 1 91 ? -9.227 -4.611 22.979 1.00 62.12 91 GLN A O 1
ATOM 705 N N . SER A 1 92 ? -9.856 -2.744 21.926 1.00 77.06 92 SER A N 1
ATOM 706 C CA . SER A 1 92 ? -10.750 -3.468 21.036 1.00 77.06 92 SER A CA 1
ATOM 707 C C . SER A 1 92 ? -9.901 -4.237 20.031 1.00 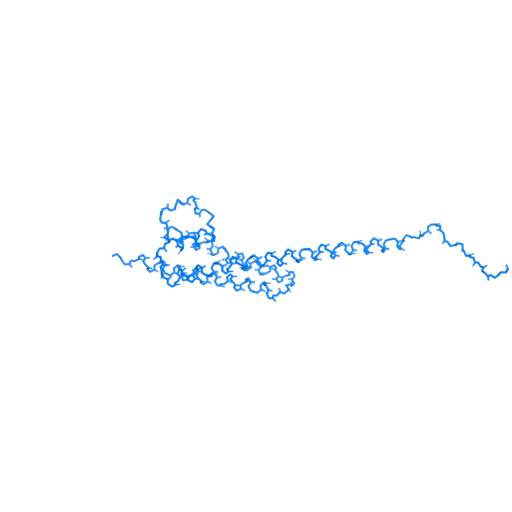77.06 92 SER A C 1
ATOM 709 O O . SER A 1 92 ? -8.904 -3.732 19.509 1.00 77.06 92 SER A O 1
ATOM 711 N N . GLU A 1 93 ? -10.306 -5.473 19.770 1.00 81.81 93 GLU A N 1
ATOM 712 C CA . GLU A 1 93 ? -9.647 -6.358 18.811 1.00 81.81 93 GLU A CA 1
ATOM 713 C C . GLU A 1 93 ? -9.497 -5.681 17.438 1.00 81.81 93 GLU A C 1
ATOM 715 O O . GLU A 1 93 ? -8.445 -5.758 16.810 1.00 81.81 93 GLU A O 1
ATOM 720 N N . GLU A 1 94 ? -10.497 -4.888 17.038 1.00 84.19 94 GLU A N 1
ATOM 721 C CA . GLU A 1 94 ? -10.488 -4.128 15.787 1.00 84.19 94 GLU A CA 1
ATOM 722 C C . GLU A 1 94 ? -9.422 -3.026 15.740 1.00 84.19 94 GLU A C 1
ATOM 724 O O . GLU A 1 94 ? -8.806 -2.820 14.695 1.00 84.19 94 GLU A O 1
ATOM 729 N N . ALA A 1 95 ? -9.165 -2.322 16.846 1.00 81.94 95 ALA A N 1
ATOM 730 C CA . ALA A 1 95 ? -8.138 -1.280 16.897 1.00 81.94 95 ALA A CA 1
ATOM 731 C C . ALA A 1 95 ? -6.721 -1.873 16.838 1.00 81.94 95 ALA A C 1
ATOM 733 O O . ALA A 1 95 ? -5.845 -1.319 16.168 1.00 81.94 95 ALA A O 1
ATOM 734 N N . ILE A 1 96 ? -6.509 -3.017 17.500 1.00 84.56 96 ILE A N 1
ATOM 735 C CA . ILE A 1 96 ? -5.245 -3.766 17.455 1.00 84.56 96 ILE A CA 1
ATOM 736 C C . ILE A 1 96 ? -5.001 -4.278 16.033 1.00 84.56 96 ILE A C 1
ATOM 738 O O . ILE A 1 96 ? -3.946 -4.011 15.457 1.00 84.56 96 ILE A O 1
ATOM 742 N N . LEU A 1 97 ? -6.005 -4.923 15.435 1.00 87.69 97 LEU A N 1
ATOM 743 C CA . LEU A 1 97 ? -5.940 -5.417 14.063 1.00 87.69 97 LEU A CA 1
ATOM 744 C C . LEU A 1 97 ? -5.670 -4.286 13.062 1.00 87.69 97 LEU A C 1
ATOM 746 O O . LEU A 1 97 ? -4.836 -4.434 12.167 1.00 87.69 97 LEU A O 1
ATOM 750 N N . LEU A 1 98 ? -6.324 -3.135 13.237 1.00 87.56 98 LEU A N 1
ATOM 751 C CA . LEU A 1 98 ? -6.124 -1.971 12.376 1.00 87.56 98 LEU A CA 1
ATOM 752 C C . LEU A 1 98 ? -4.694 -1.454 12.464 1.00 87.56 98 LEU A C 1
ATOM 754 O O . LEU A 1 98 ? -4.069 -1.200 11.435 1.00 87.56 98 LEU A O 1
ATOM 758 N N . LYS A 1 99 ? -4.143 -1.362 13.674 1.00 86.12 99 LYS A N 1
ATOM 759 C CA . LYS A 1 99 ? -2.747 -0.975 13.882 1.00 86.12 99 LYS A CA 1
ATOM 760 C C . LYS A 1 99 ? -1.788 -1.919 13.156 1.00 86.12 99 LYS A C 1
ATOM 762 O O . LYS A 1 99 ? -0.925 -1.447 12.415 1.00 86.12 99 LYS A O 1
ATOM 767 N N . GLU A 1 100 ? -1.936 -3.228 13.344 1.00 89.75 100 GLU A N 1
ATOM 768 C CA . GLU A 1 100 ? -1.085 -4.235 12.698 1.00 89.75 100 GLU A CA 1
ATOM 769 C C . GLU A 1 100 ? -1.160 -4.136 11.171 1.00 89.75 100 GLU A C 1
ATOM 771 O O . GLU A 1 100 ? -0.135 -4.102 10.485 1.00 89.75 100 GLU A O 1
ATOM 776 N N . ARG A 1 101 ? -2.373 -4.001 10.625 1.00 90.19 101 ARG A N 1
ATOM 777 C CA . ARG A 1 101 ? -2.596 -3.849 9.184 1.00 90.19 101 ARG A CA 1
ATOM 778 C C . ARG A 1 101 ? -2.003 -2.556 8.634 1.00 90.19 101 ARG A C 1
ATOM 780 O O . ARG A 1 101 ? -1.407 -2.577 7.562 1.00 90.19 101 ARG A O 1
ATOM 787 N N . MET A 1 102 ? -2.101 -1.440 9.352 1.00 88.50 102 MET A N 1
ATOM 788 C CA . MET A 1 102 ? -1.501 -0.167 8.930 1.00 88.50 102 MET A CA 1
ATOM 789 C C . MET A 1 102 ? 0.032 -0.199 8.957 1.00 88.50 102 MET A C 1
ATOM 791 O O . MET A 1 102 ? 0.689 0.361 8.073 1.00 88.50 102 MET A O 1
ATOM 795 N N . GLN A 1 103 ? 0.622 -0.891 9.933 1.00 89.62 103 GLN A N 1
ATOM 796 C CA . GLN A 1 103 ? 2.063 -1.144 9.958 1.00 89.62 103 GLN A CA 1
ATOM 797 C C . GLN A 1 103 ? 2.490 -2.018 8.774 1.00 89.62 103 GLN A C 1
ATOM 799 O O . GLN A 1 103 ? 3.475 -1.703 8.099 1.00 89.62 103 GLN A O 1
ATOM 804 N N . ALA A 1 104 ? 1.726 -3.072 8.473 1.00 91.12 104 ALA A N 1
ATOM 805 C CA . ALA A 1 104 ? 1.949 -3.910 7.301 1.00 91.12 104 ALA A CA 1
ATOM 806 C C . ALA A 1 104 ? 1.830 -3.107 5.995 1.00 91.12 104 ALA A C 1
ATOM 808 O O . ALA A 1 104 ? 2.678 -3.256 5.116 1.00 91.12 104 ALA A O 1
ATOM 809 N N . LEU A 1 105 ? 0.846 -2.207 5.893 1.00 89.88 105 LEU A N 1
ATOM 810 C CA . LEU A 1 105 ? 0.652 -1.343 4.728 1.00 89.88 105 LEU A CA 1
ATOM 811 C C . LEU A 1 105 ? 1.862 -0.430 4.517 1.00 89.88 105 LEU A C 1
ATOM 813 O O . LEU A 1 105 ? 2.413 -0.382 3.423 1.00 89.88 105 LEU A O 1
ATOM 817 N N . THR A 1 106 ? 2.352 0.200 5.588 1.00 89.69 106 THR A N 1
ATOM 818 C CA . THR A 1 106 ? 3.554 1.050 5.544 1.00 89.69 106 THR A CA 1
ATOM 819 C C . THR A 1 106 ? 4.788 0.274 5.075 1.00 89.69 106 THR A C 1
ATOM 821 O O . THR A 1 106 ? 5.602 0.787 4.308 1.00 89.69 106 THR A O 1
ATOM 824 N N . LYS A 1 107 ? 4.957 -0.971 5.536 1.00 91.69 107 LYS A N 1
ATOM 825 C CA . LYS A 1 107 ? 6.056 -1.839 5.092 1.00 91.69 107 LYS A CA 1
ATOM 826 C C . LYS A 1 107 ? 5.913 -2.197 3.612 1.00 91.69 107 LYS A C 1
ATOM 828 O O . LYS A 1 107 ? 6.888 -2.122 2.873 1.00 91.69 107 LYS A O 1
ATOM 833 N N . SER A 1 108 ? 4.705 -2.552 3.194 1.00 89.75 108 SER A N 1
ATOM 834 C CA . SER A 1 108 ? 4.396 -2.920 1.816 1.00 89.75 108 SER A CA 1
ATOM 835 C C . SER A 1 108 ? 4.602 -1.750 0.842 1.00 89.75 108 SER A C 1
ATOM 837 O O . SER A 1 108 ? 5.180 -1.933 -0.225 1.00 89.75 108 SER A O 1
ATOM 839 N N . ASP A 1 109 ? 4.244 -0.527 1.241 1.00 88.94 109 ASP A N 1
ATOM 840 C CA . ASP A 1 109 ? 4.507 0.690 0.462 1.00 88.94 109 ASP A CA 1
ATOM 841 C C . ASP A 1 109 ? 6.010 0.944 0.264 1.00 88.94 109 ASP A C 1
ATOM 843 O O . ASP A 1 109 ? 6.441 1.334 -0.823 1.00 88.94 109 ASP A O 1
ATOM 847 N N . LYS A 1 110 ? 6.830 0.691 1.295 1.00 91.00 110 LYS A N 1
ATOM 848 C CA . LYS A 1 110 ? 8.295 0.788 1.183 1.00 91.00 110 LYS A CA 1
ATOM 849 C C . LYS A 1 110 ? 8.854 -0.230 0.194 1.00 91.00 110 LYS A C 1
ATOM 851 O O . LYS A 1 110 ? 9.689 0.126 -0.631 1.00 91.00 110 LYS A O 1
ATOM 856 N N . GLU A 1 111 ? 8.366 -1.465 0.243 1.00 90.75 111 GLU A N 1
ATOM 857 C CA . GLU A 1 111 ? 8.775 -2.520 -0.686 1.00 90.75 111 GLU A CA 1
ATOM 858 C C . GLU A 1 111 ? 8.438 -2.158 -2.141 1.00 90.75 111 GLU A C 1
ATOM 860 O O . GLU A 1 111 ? 9.288 -2.277 -3.025 1.00 90.75 111 GLU A O 1
ATOM 865 N N . ILE A 1 112 ? 7.240 -1.620 -2.387 1.00 86.12 112 ILE A N 1
ATOM 866 C CA . ILE A 1 112 ? 6.845 -1.093 -3.701 1.00 86.12 112 ILE A CA 1
ATOM 867 C C . ILE A 1 112 ? 7.801 0.007 -4.168 1.00 86.12 112 ILE A C 1
ATOM 869 O O . ILE A 1 112 ? 8.280 -0.038 -5.303 1.00 86.12 112 ILE A O 1
ATOM 873 N N . ALA A 1 113 ? 8.118 0.974 -3.305 1.00 88.00 113 ALA A N 1
ATOM 874 C CA . ALA A 1 113 ? 9.029 2.064 -3.645 1.00 88.00 113 ALA A CA 1
ATOM 875 C C . ALA A 1 113 ? 10.438 1.554 -4.003 1.00 88.00 113 ALA A C 1
ATOM 877 O O . ALA A 1 113 ? 11.050 2.027 -4.965 1.00 88.00 113 ALA A O 1
ATOM 878 N N . GLU A 1 114 ? 10.947 0.556 -3.279 1.00 90.06 114 GLU A N 1
ATOM 879 C CA . GLU A 1 114 ? 12.223 -0.094 -3.586 1.00 90.06 114 GLU A CA 1
ATOM 880 C C . GLU A 1 114 ? 12.196 -0.818 -4.939 1.00 90.06 114 GLU A C 1
ATOM 882 O O . GLU A 1 114 ? 13.134 -0.680 -5.730 1.00 90.06 114 GLU A O 1
ATOM 887 N N . LEU A 1 115 ? 11.123 -1.557 -5.238 1.00 85.31 115 LEU A N 1
ATOM 888 C CA . LEU A 1 115 ? 10.943 -2.227 -6.530 1.00 85.31 115 LEU A CA 1
ATOM 889 C C . LEU A 1 115 ? 10.882 -1.220 -7.683 1.00 85.31 115 LEU A C 1
ATOM 891 O O . LEU A 1 115 ? 11.531 -1.420 -8.712 1.00 85.31 115 LEU A O 1
ATOM 895 N N . MET A 1 116 ? 10.166 -0.109 -7.502 1.00 84.25 116 MET A N 1
ATOM 896 C CA . MET A 1 116 ? 10.089 0.966 -8.491 1.00 84.25 116 MET A CA 1
ATOM 897 C C . MET A 1 116 ? 11.450 1.618 -8.744 1.00 84.25 116 MET A C 1
ATOM 899 O O . MET A 1 116 ? 11.808 1.859 -9.898 1.00 84.25 116 MET A O 1
ATOM 903 N N . ASN A 1 117 ? 12.236 1.864 -7.694 1.00 88.00 117 ASN A N 1
ATOM 904 C CA . ASN A 1 117 ? 13.586 2.409 -7.839 1.00 88.00 117 ASN A CA 1
ATOM 905 C C . ASN A 1 117 ? 14.507 1.448 -8.602 1.00 88.00 117 ASN A C 1
ATOM 907 O O . ASN A 1 117 ? 15.162 1.866 -9.557 1.00 88.00 117 ASN A O 1
ATOM 911 N N . LYS A 1 118 ? 14.480 0.150 -8.276 1.00 86.88 118 LYS A N 1
ATOM 912 C CA . LYS A 1 118 ? 15.232 -0.876 -9.022 1.00 86.88 118 LYS A CA 1
ATOM 913 C C . LYS A 1 118 ? 14.816 -0.934 -10.495 1.00 86.88 118 LYS A C 1
ATOM 915 O O . LYS A 1 118 ? 15.669 -1.024 -11.379 1.00 86.88 118 LYS A O 1
ATOM 920 N N . ALA A 1 119 ? 13.516 -0.849 -10.782 1.00 83.50 119 ALA A N 1
ATOM 921 C CA . ALA A 1 119 ? 13.004 -0.829 -12.152 1.00 83.50 119 ALA A CA 1
ATOM 922 C C . ALA A 1 119 ? 13.468 0.420 -12.923 1.00 83.50 119 ALA A C 1
ATOM 924 O O . ALA A 1 119 ? 13.896 0.315 -14.075 1.00 83.50 119 ALA A O 1
ATOM 925 N N . LYS A 1 120 ? 13.447 1.592 -12.278 1.00 88.06 120 LYS A N 1
ATOM 926 C CA . LYS A 1 120 ? 13.951 2.852 -12.839 1.00 88.06 120 LYS A CA 1
ATOM 927 C C . LYS A 1 120 ? 15.432 2.752 -13.202 1.00 88.06 120 LYS A C 1
ATOM 929 O O . LYS A 1 120 ? 15.798 3.099 -14.323 1.00 88.06 120 LYS A O 1
ATOM 934 N N . GLU A 1 121 ? 16.267 2.252 -12.296 1.00 89.50 121 GLU A N 1
ATOM 935 C CA . GLU A 1 121 ? 17.703 2.063 -12.537 1.00 89.50 121 GLU A CA 1
ATOM 936 C C . GLU A 1 121 ? 17.959 1.098 -13.704 1.00 89.50 121 GLU A C 1
ATOM 938 O O . GLU A 1 121 ? 18.764 1.384 -14.594 1.00 89.50 121 GLU A O 1
ATOM 943 N N . ALA A 1 122 ? 17.225 -0.018 -13.758 1.00 85.81 122 ALA A N 1
ATOM 944 C CA . ALA A 1 122 ? 17.334 -0.991 -14.841 1.00 85.81 122 ALA A CA 1
ATOM 945 C C . ALA A 1 122 ? 16.945 -0.398 -16.208 1.00 85.81 122 ALA A C 1
ATOM 947 O O . ALA A 1 122 ? 17.622 -0.653 -17.209 1.00 85.81 122 ALA A O 1
ATOM 948 N N . LEU A 1 123 ? 15.882 0.411 -16.263 1.00 87.00 123 LEU A N 1
ATOM 949 C CA . LEU A 1 123 ? 15.468 1.112 -17.481 1.00 87.00 123 LEU A CA 1
ATOM 950 C C . LEU A 1 123 ? 16.498 2.160 -17.910 1.00 87.00 123 LEU A C 1
ATOM 952 O O . LEU A 1 123 ? 16.864 2.198 -19.083 1.00 87.00 123 LEU A O 1
ATOM 956 N N . GLN A 1 124 ? 17.011 2.966 -16.977 1.00 91.88 124 GLN A N 1
ATOM 957 C CA . GLN A 1 124 ? 18.057 3.952 -17.263 1.00 91.88 124 GLN A CA 1
ATOM 958 C C . GLN A 1 124 ? 19.315 3.291 -17.830 1.00 91.88 124 GLN A C 1
ATOM 960 O O . GLN A 1 124 ? 19.858 3.766 -18.830 1.00 91.88 124 GLN A O 1
ATOM 965 N N . LYS A 1 125 ? 19.730 2.155 -17.259 1.00 92.12 125 LYS A N 1
ATOM 966 C CA . LYS A 1 125 ? 20.844 1.358 -17.780 1.00 92.12 125 LYS A CA 1
ATOM 967 C C . LYS A 1 125 ? 20.580 0.889 -19.213 1.00 92.12 125 LYS A C 1
ATOM 969 O O . LYS A 1 125 ? 21.399 1.148 -20.088 1.00 92.12 125 LYS A O 1
ATOM 974 N N . LYS A 1 126 ? 19.416 0.283 -19.481 1.00 88.38 126 LYS A N 1
ATOM 975 C CA . LYS A 1 126 ? 19.047 -0.176 -20.835 1.00 88.38 126 LYS A CA 1
ATOM 976 C C . LYS A 1 126 ? 18.983 0.961 -21.856 1.00 88.38 126 LYS A C 1
ATOM 978 O O . LYS A 1 126 ? 19.400 0.776 -22.997 1.00 88.38 126 LYS A O 1
ATOM 983 N N . ILE A 1 127 ? 18.479 2.133 -21.467 1.00 88.12 127 ILE A N 1
ATOM 984 C CA . ILE A 1 127 ? 18.479 3.328 -22.323 1.00 88.12 127 ILE A CA 1
ATOM 985 C C . ILE A 1 127 ? 19.919 3.735 -22.656 1.00 88.12 127 ILE A C 1
ATOM 987 O O . ILE A 1 127 ? 20.221 3.986 -23.823 1.00 88.12 127 ILE A O 1
ATOM 991 N N . GLY A 1 128 ? 20.814 3.754 -21.664 1.00 89.12 128 GLY A N 1
ATOM 992 C CA . GLY A 1 128 ? 22.238 4.024 -21.869 1.00 89.12 128 GLY A CA 1
ATOM 993 C C . GLY A 1 128 ? 22.895 3.024 -22.825 1.00 89.12 128 GLY A C 1
ATOM 994 O O . GLY A 1 128 ? 23.575 3.430 -23.769 1.00 89.12 128 GLY A O 1
ATOM 995 N N . ASP A 1 129 ? 22.623 1.731 -22.646 1.00 88.69 129 ASP A N 1
ATOM 996 C CA . ASP A 1 129 ? 23.123 0.667 -23.521 1.00 88.69 129 ASP A CA 1
ATOM 997 C C . ASP A 1 129 ? 22.634 0.863 -24.966 1.00 88.69 129 ASP A C 1
ATOM 999 O O . ASP A 1 129 ? 23.435 0.857 -25.903 1.00 88.69 129 ASP A O 1
ATOM 1003 N N . LEU A 1 130 ? 21.341 1.140 -25.170 1.00 87.56 130 LEU A N 1
ATOM 1004 C CA . LEU A 1 130 ? 20.773 1.419 -26.495 1.00 87.56 130 LEU A CA 1
ATOM 1005 C C . LEU A 1 130 ? 21.391 2.661 -27.145 1.00 87.56 130 LEU A C 1
ATOM 1007 O O . LEU A 1 130 ? 21.707 2.643 -28.336 1.00 87.56 130 LEU A O 1
ATOM 1011 N N . GLN A 1 131 ? 21.604 3.734 -26.384 1.00 85.50 131 GLN A N 1
ATOM 1012 C CA . GLN A 1 131 ? 22.257 4.945 -26.884 1.00 85.50 131 GLN A CA 1
ATOM 1013 C C . GLN A 1 131 ? 23.709 4.679 -27.294 1.00 85.50 131 GLN A C 1
ATOM 1015 O O . GLN A 1 131 ? 24.141 5.154 -28.346 1.00 85.50 131 GLN A O 1
ATOM 1020 N N . ASN A 1 132 ? 24.454 3.894 -26.514 1.00 81.56 132 ASN A N 1
ATOM 1021 C CA . ASN A 1 132 ? 25.831 3.515 -26.832 1.00 81.56 132 ASN A CA 1
ATOM 1022 C C . ASN A 1 132 ? 25.899 2.603 -28.063 1.00 81.56 132 ASN A C 1
ATOM 1024 O O . ASN A 1 132 ? 26.716 2.834 -28.955 1.00 81.56 132 ASN A O 1
ATOM 1028 N N . THR A 1 133 ? 24.983 1.640 -28.176 1.00 78.56 133 THR A N 1
ATOM 1029 C CA . THR A 1 133 ? 24.881 0.766 -29.355 1.00 78.56 133 THR A CA 1
ATOM 1030 C C . THR A 1 133 ? 24.500 1.570 -30.606 1.00 78.56 133 THR A C 1
ATOM 1032 O O . THR A 1 133 ? 25.077 1.380 -31.675 1.00 78.56 133 THR A O 1
ATOM 1035 N N . SER A 1 134 ? 23.589 2.542 -30.476 1.00 73.75 134 SER A N 1
ATOM 1036 C CA . SER A 1 134 ? 23.196 3.460 -31.556 1.00 73.75 134 SER A CA 1
ATOM 1037 C C . SER A 1 134 ? 24.349 4.363 -32.008 1.00 73.75 134 SER A C 1
ATOM 1039 O O . SER A 1 134 ? 24.545 4.557 -33.209 1.00 73.75 134 SER A O 1
ATOM 1041 N N . LYS A 1 135 ? 25.171 4.870 -31.078 1.00 71.12 135 LYS A N 1
ATOM 1042 C CA . LYS A 1 135 ? 26.415 5.592 -31.407 1.00 71.12 135 LYS A CA 1
ATOM 1043 C C . LYS A 1 135 ? 27.391 4.701 -32.183 1.00 71.12 135 LYS A C 1
ATOM 1045 O O . LYS A 1 135 ? 27.915 5.146 -33.201 1.00 71.12 135 LYS A O 1
ATOM 1050 N N . GLY A 1 136 ? 27.568 3.446 -31.762 1.00 64.88 136 GLY A N 1
ATOM 1051 C CA . GLY A 1 136 ? 28.369 2.455 -32.489 1.00 64.88 136 GLY A CA 1
ATOM 1052 C C . GLY A 1 136 ? 27.859 2.214 -33.915 1.00 64.88 136 GLY A C 1
ATOM 1053 O O . GLY A 1 136 ? 28.635 2.252 -34.864 1.00 64.88 136 GLY A O 1
ATOM 1054 N N . LEU A 1 137 ? 26.542 2.077 -34.098 1.00 60.75 137 LEU A N 1
ATOM 1055 C CA . LEU A 1 137 ? 25.916 1.915 -35.418 1.00 60.75 137 LEU A CA 1
ATOM 1056 C C . LEU A 1 137 ? 26.055 3.157 -36.315 1.00 60.75 137 LEU A C 1
ATOM 1058 O O . LEU A 1 137 ? 26.202 3.019 -37.529 1.00 60.7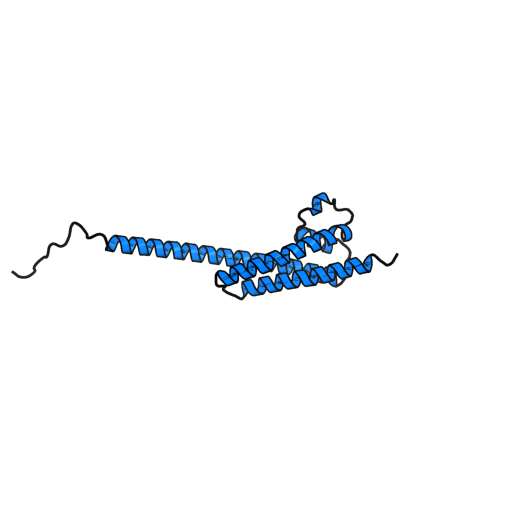5 137 LEU A O 1
ATOM 1062 N N . LYS A 1 138 ? 26.024 4.371 -35.749 1.00 59.72 138 LYS A N 1
ATOM 1063 C CA . LYS A 1 138 ? 26.277 5.611 -36.505 1.00 59.72 138 LYS A CA 1
ATOM 1064 C C . LYS A 1 138 ? 27.733 5.714 -36.966 1.00 59.72 138 LYS A C 1
ATOM 1066 O O . LYS A 1 138 ? 27.952 6.120 -38.102 1.00 59.72 138 LYS A O 1
ATOM 1071 N N . ALA A 1 139 ? 28.692 5.286 -36.143 1.00 57.53 139 ALA A N 1
ATOM 1072 C CA . ALA A 1 139 ? 30.107 5.224 -36.521 1.00 57.53 139 ALA A CA 1
ATOM 1073 C C . ALA A 1 139 ? 30.377 4.223 -37.664 1.00 57.53 139 ALA A C 1
ATOM 1075 O O . ALA A 1 139 ? 31.252 4.458 -38.489 1.00 57.53 139 ALA A O 1
ATOM 1076 N N . TYR A 1 140 ? 29.585 3.150 -37.771 1.00 54.34 140 TYR A N 1
ATOM 1077 C CA . TYR A 1 1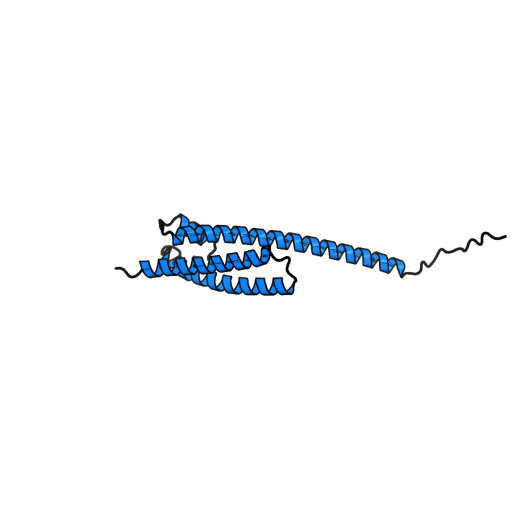40 ? 29.640 2.220 -38.909 1.00 54.34 140 TYR A CA 1
ATOM 1078 C C . TYR A 1 140 ? 29.053 2.786 -40.214 1.00 54.34 140 TYR A C 1
ATOM 1080 O O . TYR A 1 140 ? 29.393 2.306 -41.292 1.00 54.34 140 TYR A O 1
ATOM 1088 N N . LYS A 1 141 ? 28.156 3.782 -40.143 1.00 52.44 141 LYS A N 1
ATOM 1089 C CA . LYS A 1 141 ? 27.504 4.384 -41.323 1.00 52.44 141 LYS A CA 1
ATOM 1090 C C . LYS A 1 141 ? 28.276 5.551 -41.933 1.00 52.44 141 LYS A C 1
ATOM 1092 O O . LYS A 1 141 ? 27.951 5.955 -43.045 1.00 52.44 141 LYS A O 1
ATOM 1097 N N . THR A 1 142 ? 29.268 6.101 -41.241 1.00 50.66 142 THR A N 1
ATOM 1098 C CA . THR A 1 142 ? 30.210 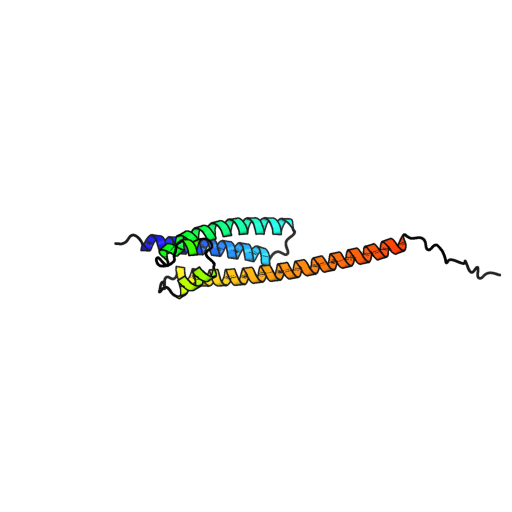7.043 -41.849 1.00 50.66 142 THR A CA 1
ATOM 1099 C C . THR A 1 142 ? 31.238 6.246 -42.652 1.00 50.66 142 THR A C 1
ATOM 1101 O O . THR A 1 142 ? 32.017 5.514 -42.040 1.00 50.66 142 THR A O 1
ATOM 1104 N N . PRO A 1 143 ? 31.271 6.352 -43.996 1.00 51.34 143 PRO A N 1
ATOM 1105 C CA . PRO A 1 143 ? 32.370 5.787 -44.758 1.00 51.34 143 PRO A CA 1
ATOM 1106 C C . PRO A 1 143 ? 33.640 6.488 -44.288 1.00 51.34 143 PRO A C 1
ATOM 1108 O O . PRO A 1 143 ? 33.700 7.717 -44.256 1.00 51.34 143 PRO A O 1
ATOM 1111 N N . ASN A 1 144 ? 34.634 5.707 -43.883 1.00 51.94 144 ASN A N 1
ATOM 1112 C CA . ASN A 1 144 ? 35.946 6.223 -43.531 1.00 51.94 144 ASN A CA 1
ATOM 1113 C C . ASN A 1 144 ? 36.492 6.990 -44.759 1.00 51.94 144 ASN A C 1
ATOM 1115 O O . ASN A 1 144 ? 36.656 6.355 -45.803 1.00 51.94 144 ASN A O 1
ATOM 1119 N N . PRO A 1 145 ? 36.761 8.313 -44.712 1.00 54.69 145 PRO A N 1
ATOM 1120 C CA . PRO A 1 145 ? 37.209 9.043 -45.903 1.00 54.69 145 PRO A CA 1
ATOM 1121 C C . PRO A 1 145 ? 38.632 8.665 -46.330 1.00 54.69 145 PRO A C 1
ATOM 1123 O O . PRO A 1 145 ? 39.051 8.984 -47.438 1.00 54.69 145 PRO A O 1
ATOM 1126 N N . HIS A 1 146 ? 39.382 7.968 -45.472 1.00 54.69 146 HIS A N 1
ATOM 1127 C CA . HIS A 1 146 ? 40.745 7.543 -45.748 1.00 54.69 146 HIS A CA 1
ATOM 1128 C C . HIS A 1 146 ? 41.008 6.158 -45.155 1.00 54.69 146 HIS A C 1
ATOM 1130 O O . HIS A 1 146 ? 40.900 5.969 -43.947 1.00 54.69 146 HIS A O 1
ATOM 1136 N N . GLY A 1 147 ? 41.400 5.203 -46.005 1.00 49.03 147 GLY A N 1
ATOM 1137 C CA . GLY A 1 147 ? 42.077 3.987 -45.548 1.00 49.03 147 GLY A CA 1
ATOM 1138 C C . GLY A 1 147 ? 41.544 2.663 -46.086 1.00 49.03 147 GLY A C 1
ATOM 1139 O O . GLY A 1 147 ? 41.235 1.771 -45.308 1.00 49.03 147 GLY A O 1
ATOM 1140 N N . SER A 1 148 ? 41.517 2.486 -47.405 1.00 44.47 148 SER A N 1
ATOM 1141 C CA . SER A 1 148 ? 41.854 1.178 -47.974 1.00 44.47 148 SER A CA 1
ATOM 1142 C C . SER A 1 148 ? 42.746 1.411 -49.186 1.00 44.47 148 SER A C 1
ATOM 1144 O O . SER A 1 148 ? 42.295 1.520 -50.323 1.00 44.47 148 SER A O 1
ATOM 1146 N N . GLN A 1 149 ? 44.043 1.570 -48.918 1.00 49.25 149 GLN A N 1
ATOM 1147 C CA . GLN A 1 149 ? 45.031 1.135 -49.892 1.00 49.25 149 GLN A CA 1
ATOM 1148 C C . GLN A 1 149 ? 44.824 -0.371 -50.031 1.00 49.25 149 GLN A C 1
ATOM 1150 O O . GLN A 1 149 ? 45.117 -1.134 -49.110 1.00 49.25 149 GLN A O 1
ATOM 1155 N N . PHE A 1 150 ? 44.279 -0.782 -51.170 1.00 46.56 150 PHE A N 1
ATOM 1156 C CA . PHE A 1 150 ? 44.456 -2.138 -51.652 1.00 46.56 150 PHE A CA 1
ATOM 1157 C C . PHE A 1 150 ? 45.965 -2.365 -51.763 1.00 46.56 150 PHE A C 1
ATOM 1159 O O . PHE A 1 150 ? 46.607 -1.870 -52.686 1.00 46.56 150 PHE A O 1
ATOM 1166 N N . ILE A 1 151 ? 46.550 -3.074 -50.798 1.00 49.50 151 ILE A N 1
ATOM 1167 C CA . ILE A 1 151 ? 47.804 -3.770 -51.058 1.00 49.50 151 ILE A CA 1
ATOM 1168 C C . ILE A 1 151 ? 47.401 -4.976 -51.895 1.00 49.50 151 ILE A C 1
ATOM 1170 O O . ILE A 1 151 ? 46.982 -6.005 -51.364 1.00 49.50 151 ILE A O 1
ATOM 1174 N N . ASP A 1 152 ? 47.483 -4.816 -53.210 1.00 43.47 152 ASP A N 1
ATOM 1175 C CA . ASP A 1 152 ? 47.556 -5.946 -54.119 1.00 43.47 152 ASP A CA 1
ATOM 1176 C C . ASP A 1 152 ? 48.870 -6.681 -53.814 1.00 43.47 152 ASP A C 1
ATOM 1178 O O . ASP A 1 152 ? 49.960 -6.226 -54.158 1.00 43.47 152 ASP A O 1
ATOM 1182 N N . LYS A 1 153 ? 48.787 -7.790 -53.072 1.00 49.75 153 LYS A N 1
ATOM 1183 C CA . LYS A 1 153 ? 49.912 -8.711 -52.867 1.00 49.75 153 LYS A CA 1
ATOM 1184 C C . LYS A 1 153 ? 50.035 -9.668 -54.058 1.00 49.75 153 LYS A C 1
ATOM 1186 O O . LYS A 1 153 ? 50.096 -10.875 -53.851 1.00 49.75 153 LYS A O 1
ATOM 1191 N N . THR A 1 154 ? 50.095 -9.147 -55.281 1.00 48.31 154 THR A N 1
ATOM 1192 C CA . THR A 1 154 ? 50.404 -9.938 -56.481 1.00 48.31 154 THR A CA 1
ATOM 1193 C C . THR A 1 154 ? 51.002 -9.091 -57.618 1.00 48.31 154 THR A C 1
ATOM 1195 O O . THR A 1 154 ? 50.379 -8.940 -58.661 1.00 48.31 154 THR A O 1
ATOM 1198 N N . ARG A 1 155 ? 52.235 -8.581 -57.461 1.00 35.91 155 ARG A N 1
ATOM 1199 C CA . ARG A 1 155 ? 53.357 -8.754 -58.420 1.00 35.91 155 ARG A CA 1
ATOM 1200 C C . ARG A 1 155 ? 54.626 -8.040 -57.976 1.00 35.91 155 ARG A C 1
ATOM 1202 O O . ARG A 1 155 ? 54.520 -6.882 -57.527 1.00 35.91 155 ARG A O 1
#

Sequence (155 aa):
MKNQKTSLDDLLKTLNVTVSKLLEANAKFISIQPSYEKFEALTSERAILLDDFNFLVKTALPILSPSIPQESLAAPSIGDLISLLSEKQSQSEEAILLKERMQALTKSDKEIAELMNKAKEALQKKIGDLQNTSKGLKAYKTPNPHGSQFIDKTR

pLDDT: mean 75.15, std 14.69, range [35.91, 92.31]

Secondary structure (DSSP, 8-state):
--SHHHHHHHHHHHHHHHHHHHHHHHHHHHH----HHHHHHHHHHHHHHHHHHHHHHHHHHHHH-TTS-GGGGSS--HHHHHHHHHHS----HHHHHHHHHHHHHHHHHHHHHHHHHHHHHHHHHHHHHHHHHHHHHHHHHS--SS---------

Radius of gyration: 28.17 Å; chains: 1; bounding box: 79×32×85 Å